Protein AF-X0X797-F1 (afdb_monomer_lite)

Organism: NCBI:txid412755

Foldseek 3Di:
DDPVVVVVVVVVVVVVCVVCCVPPVVVVCCQQQVFPPPVDDPDPPDDGDGPNVVVVVVVVVVVCVVVVNCVVVCVVVLVCQQVCVPPDPPDDDPDGSVVVVVVVVVVVVDPCVVVVVVVVVD

pLDDT: mean 85.76, std 9.24, range [56.38, 96.38]

Secondary structure (DSSP, 8-state):
--HHHHHHHHHHHHHHHHHHIIIIIHHHHHHHT-BS-TT----TT----BHHHHHHHHHHHHHHHHTTSHHHHTHHHHHHHHTTTT--TT-S-SS-HHHHHHHHHHHHSSHHHHHHHHHHH-

Radius of gyration: 22.75 Å; chains: 1; bounding box: 58×33×59 Å

InterPro domains:
  IPR001463 Sodium:alanine symporter [PF01235] (91-122)
  IPR001463 Sodium:alanine symporter [PTHR30330] (50-122)

Sequence (122 aa):
MDEQGLEEAQGFFVRLDGLFAEWVVAPIRAVFMFDLAFWDNGAPGEIELPLVVVWLALGALFFTLRFQFVNIRAFRHALDCVRGRYSRPGDPGEITHFQALSAALSATVGLGNIAGVAFAVA

Structure (mmCIF, N/CA/C/O backbone):
data_AF-X0X797-F1
#
_entry.id   AF-X0X797-F1
#
loop_
_atom_site.group_PDB
_atom_site.id
_atom_site.type_symbol
_atom_site.label_atom_id
_atom_site.label_alt_id
_atom_site.label_comp_id
_atom_site.label_asym_id
_atom_site.label_entity_id
_atom_site.label_seq_id
_atom_site.pdbx_PDB_ins_code
_atom_site.Cartn_x
_atom_site.Cartn_y
_atom_site.Cartn_z
_atom_site.occupancy
_atom_site.B_iso_or_equiv
_atom_site.auth_seq_id
_atom_site.auth_comp_id
_atom_site.auth_asym_id
_atom_site.auth_atom_id
_atom_site.pdbx_PDB_model_num
ATOM 1 N N . MET A 1 1 ? 38.671 -16.183 8.868 1.00 58.72 1 MET A N 1
ATOM 2 C CA . MET A 1 1 ? 37.592 -16.369 7.881 1.00 58.72 1 MET A CA 1
ATOM 3 C C . MET A 1 1 ? 38.080 -15.625 6.672 1.00 58.72 1 MET A C 1
ATOM 5 O O . MET A 1 1 ? 38.216 -14.410 6.744 1.00 58.72 1 MET A O 1
ATOM 9 N N . ASP A 1 2 ? 38.531 -16.383 5.688 1.00 64.75 2 ASP A N 1
ATOM 10 C CA . ASP A 1 2 ? 39.511 -15.907 4.719 1.00 64.75 2 ASP A CA 1
ATOM 11 C C . ASP A 1 2 ? 38.797 -15.165 3.585 1.00 64.75 2 ASP A C 1
ATOM 13 O O . ASP A 1 2 ? 37.702 -15.557 3.180 1.00 64.75 2 ASP A O 1
ATOM 17 N N . GLU A 1 3 ? 39.395 -14.074 3.103 1.00 68.94 3 GLU A N 1
ATOM 18 C CA . GLU A 1 3 ? 38.794 -13.123 2.151 1.00 68.94 3 GLU A CA 1
ATOM 19 C C . GLU A 1 3 ? 38.303 -13.797 0.852 1.00 68.94 3 GLU A C 1
ATOM 21 O O . GLU A 1 3 ? 37.310 -13.371 0.268 1.00 68.94 3 GLU A O 1
ATOM 26 N N . GLN A 1 4 ? 38.901 -14.933 0.481 1.00 69.62 4 GLN A N 1
ATOM 27 C CA . GLN A 1 4 ? 38.509 -15.758 -0.670 1.00 69.62 4 GLN A CA 1
ATOM 28 C C . GLN A 1 4 ? 37.114 -16.397 -0.525 1.00 69.62 4 GLN A C 1
ATOM 30 O O . GLN A 1 4 ? 36.377 -16.509 -1.501 1.00 69.62 4 GLN A O 1
ATOM 35 N N . GLY A 1 5 ? 36.699 -16.767 0.693 1.00 68.88 5 GLY A N 1
ATOM 36 C CA . GLY A 1 5 ? 35.373 -17.353 0.929 1.00 68.88 5 GLY A CA 1
ATOM 37 C C . GLY A 1 5 ? 34.230 -16.336 0.817 1.00 68.88 5 GLY A C 1
ATOM 38 O O . GLY A 1 5 ? 33.083 -16.712 0.572 1.00 68.88 5 GLY A O 1
ATOM 39 N N . LEU A 1 6 ? 34.533 -15.044 0.979 1.00 68.69 6 LEU A N 1
ATOM 40 C CA . LEU A 1 6 ? 33.567 -13.957 0.814 1.00 68.69 6 LEU A CA 1
ATOM 41 C C . LEU A 1 6 ? 33.333 -13.626 -0.668 1.00 68.69 6 LEU A C 1
ATOM 43 O O . LEU A 1 6 ? 32.188 -13.389 -1.051 1.00 68.69 6 LEU A O 1
ATOM 47 N N . GLU A 1 7 ? 34.369 -13.677 -1.509 1.00 73.69 7 GLU A N 1
ATOM 48 C CA . GLU A 1 7 ? 34.252 -13.446 -2.958 1.00 73.69 7 GLU A CA 1
ATOM 49 C C . GLU A 1 7 ? 33.466 -14.561 -3.670 1.00 73.69 7 GLU A C 1
ATOM 51 O O . GLU A 1 7 ? 32.604 -14.281 -4.507 1.00 73.69 7 GLU A O 1
ATOM 56 N N . GLU A 1 8 ? 33.684 -15.830 -3.304 1.00 77.06 8 GLU A N 1
ATOM 57 C CA . GLU A 1 8 ? 32.935 -16.960 -3.876 1.00 77.06 8 GLU A CA 1
ATOM 58 C C . GLU A 1 8 ? 31.444 -16.914 -3.517 1.00 77.06 8 GLU A C 1
ATOM 60 O O . GLU A 1 8 ? 30.580 -17.140 -4.373 1.00 77.06 8 GLU A O 1
ATOM 65 N N . ALA A 1 9 ? 31.133 -16.576 -2.261 1.00 77.06 9 ALA A N 1
ATOM 66 C CA . ALA A 1 9 ? 29.761 -16.400 -1.805 1.00 77.06 9 ALA A CA 1
ATOM 67 C C . ALA A 1 9 ? 29.076 -15.246 -2.554 1.00 77.06 9 ALA A C 1
ATOM 69 O O . ALA A 1 9 ? 27.966 -15.415 -3.057 1.00 77.06 9 ALA A O 1
ATOM 70 N N . GLN A 1 10 ? 29.750 -14.103 -2.710 1.00 82.62 10 GLN A N 1
ATOM 71 C CA . GLN A 1 10 ? 29.234 -12.974 -3.490 1.00 82.62 10 GLN A CA 1
ATOM 72 C C . GLN A 1 10 ? 28.971 -13.358 -4.954 1.00 82.62 10 GLN A C 1
ATOM 74 O O . GLN A 1 10 ? 27.889 -13.085 -5.472 1.00 82.62 10 GLN A O 1
ATOM 79 N N . GLY A 1 11 ? 29.895 -14.064 -5.611 1.00 88.44 11 GLY A N 1
ATOM 80 C CA . GLY A 1 11 ? 29.708 -14.540 -6.986 1.00 88.44 11 GLY A CA 1
ATOM 81 C C . GLY A 1 11 ? 28.580 -15.571 -7.141 1.00 88.44 11 GLY A C 1
ATOM 82 O O . GLY A 1 11 ? 27.959 -15.676 -8.201 1.00 88.44 11 GLY A O 1
ATOM 83 N N . PHE A 1 12 ? 28.277 -16.346 -6.100 1.00 90.00 12 PHE A N 1
ATOM 84 C CA . PHE A 1 12 ? 27.100 -17.213 -6.064 1.00 90.00 12 PHE A CA 1
ATOM 85 C C . PHE A 1 12 ? 25.797 -16.410 -5.973 1.00 90.00 12 PHE A C 1
ATOM 87 O O . PHE A 1 12 ? 24.904 -16.634 -6.791 1.00 90.00 12 PHE A O 1
ATOM 94 N N . PHE A 1 13 ? 25.705 -15.447 -5.052 1.00 92.12 13 PHE A N 1
ATOM 95 C CA . PHE A 1 13 ? 24.509 -14.613 -4.901 1.00 92.12 13 PHE A CA 1
ATOM 96 C C . PHE A 1 13 ? 24.229 -13.766 -6.145 1.00 92.12 13 PHE A C 1
ATOM 98 O O . PHE A 1 13 ? 23.098 -13.752 -6.605 1.00 92.12 13 PHE A O 1
ATOM 105 N N . VAL A 1 14 ? 25.249 -13.178 -6.778 1.00 90.44 14 VAL A N 1
ATOM 106 C CA . VAL A 1 14 ? 25.079 -12.413 -8.029 1.00 90.44 14 VAL A CA 1
ATOM 107 C C . VAL A 1 14 ? 24.518 -13.280 -9.161 1.00 90.44 14 VAL A C 1
ATOM 109 O O . VAL A 1 14 ? 23.662 -12.838 -9.927 1.00 90.44 14 VAL A O 1
ATOM 112 N N . ARG A 1 15 ? 24.968 -14.537 -9.271 1.00 91.31 15 ARG A N 1
ATOM 113 C CA . ARG A 1 15 ? 24.428 -15.478 -10.265 1.00 91.31 15 ARG A CA 1
ATOM 114 C C . ARG A 1 15 ? 22.988 -15.867 -9.952 1.00 91.31 15 ARG A C 1
ATOM 116 O O . ARG A 1 15 ? 22.172 -15.907 -10.867 1.00 91.31 15 ARG A O 1
ATOM 123 N N . LEU A 1 16 ? 22.672 -16.140 -8.686 1.00 93.75 16 LEU A N 1
ATOM 124 C CA . LEU A 1 16 ? 21.297 -16.410 -8.266 1.00 93.75 16 LEU A CA 1
ATOM 125 C C . LEU A 1 16 ? 20.377 -15.216 -8.525 1.00 93.75 16 LEU A C 1
ATOM 127 O O . LEU A 1 16 ? 19.289 -15.411 -9.058 1.00 93.75 16 LEU A O 1
ATOM 131 N N . ASP A 1 17 ? 20.823 -14.004 -8.208 1.00 92.31 17 ASP A N 1
ATOM 132 C CA . ASP A 1 17 ? 20.073 -12.772 -8.443 1.00 92.31 17 ASP A CA 1
ATOM 133 C C . ASP A 1 17 ? 19.829 -12.552 -9.935 1.00 92.31 17 ASP A C 1
ATOM 135 O O . ASP A 1 17 ? 18.712 -12.223 -10.323 1.00 92.31 17 ASP A O 1
ATOM 139 N N . GLY A 1 18 ? 20.828 -12.800 -10.788 1.00 93.19 18 GLY A N 1
ATOM 140 C CA . GLY A 1 18 ? 20.669 -12.742 -12.243 1.00 93.19 18 GLY A CA 1
ATOM 141 C C . GLY A 1 18 ? 19.635 -13.746 -12.762 1.00 93.19 18 GLY A C 1
ATOM 142 O O . GLY A 1 18 ? 18.735 -13.375 -13.513 1.00 93.19 18 GLY A O 1
ATOM 143 N N . LEU A 1 19 ? 19.708 -15.001 -12.303 1.00 94.00 19 LEU A N 1
ATOM 144 C CA . LEU A 1 19 ? 18.743 -16.041 -12.672 1.00 94.00 19 LEU A CA 1
ATOM 145 C C . LEU A 1 19 ? 17.331 -15.706 -12.180 1.00 94.00 19 LEU A C 1
ATOM 147 O O . LEU A 1 19 ? 16.365 -15.840 -12.927 1.00 94.00 19 LEU A O 1
ATOM 151 N N . PHE A 1 20 ? 17.191 -15.246 -10.940 1.00 94.06 20 PHE A N 1
ATOM 152 C CA . PHE A 1 20 ? 15.906 -14.831 -10.388 1.00 94.06 20 PHE A CA 1
ATOM 153 C C . PHE A 1 20 ? 15.342 -13.614 -11.130 1.00 94.06 20 PHE A C 1
ATOM 155 O O . PHE A 1 20 ? 14.149 -13.568 -11.445 1.00 94.06 20 PHE A O 1
ATOM 162 N N . ALA A 1 21 ? 16.193 -12.644 -11.464 1.00 92.69 21 ALA A N 1
ATOM 163 C CA . ALA A 1 21 ? 15.798 -11.460 -12.208 1.00 92.69 21 ALA A CA 1
ATOM 164 C C . ALA A 1 21 ? 15.262 -11.819 -13.598 1.00 92.69 21 ALA A C 1
ATOM 166 O O . ALA A 1 21 ? 14.223 -11.301 -14.000 1.00 92.69 21 ALA A O 1
ATOM 167 N N . GLU A 1 22 ? 15.925 -12.724 -14.311 1.00 93.81 22 GLU A N 1
ATOM 168 C CA . GLU A 1 22 ? 15.523 -13.129 -15.657 1.00 93.81 22 GLU A CA 1
ATOM 169 C C . GLU A 1 22 ? 14.277 -14.024 -15.648 1.00 93.81 22 GLU A C 1
ATOM 171 O O . GLU A 1 22 ? 13.319 -13.774 -16.377 1.00 93.81 22 GLU A O 1
ATOM 176 N N . TRP A 1 23 ? 14.249 -15.043 -14.790 1.00 94.50 23 TRP A N 1
ATOM 177 C CA . TRP A 1 23 ? 13.188 -16.051 -14.822 1.00 94.50 23 TRP A CA 1
ATOM 178 C C . TRP A 1 23 ? 11.930 -15.656 -14.057 1.00 94.50 23 TRP A C 1
ATOM 180 O O . TRP A 1 23 ? 10.846 -16.144 -14.374 1.00 94.50 23 TRP A O 1
ATOM 190 N N . VAL A 1 24 ? 12.052 -14.794 -13.048 1.00 93.00 24 VAL A N 1
ATOM 191 C CA . VAL A 1 24 ? 10.930 -14.417 -12.180 1.00 93.00 24 VAL A CA 1
ATOM 192 C C . VAL A 1 24 ? 10.588 -12.946 -12.349 1.00 93.00 24 VAL A C 1
ATOM 194 O O . VAL A 1 24 ? 9.448 -12.609 -12.664 1.00 93.00 24 VAL A O 1
ATOM 197 N N . VAL A 1 25 ? 11.558 -12.049 -12.173 1.00 92.69 25 VAL A N 1
ATOM 198 C CA . VAL A 1 25 ? 11.266 -10.608 -12.140 1.00 92.69 25 VAL A CA 1
ATOM 199 C C . VAL A 1 25 ? 10.916 -10.069 -13.524 1.00 92.69 25 VAL A C 1
ATOM 201 O O . VAL A 1 25 ? 9.977 -9.287 -13.635 1.00 92.69 25 VAL A O 1
ATOM 204 N N . ALA A 1 26 ? 11.626 -10.471 -14.578 1.00 91.31 26 ALA A N 1
ATOM 205 C CA . ALA A 1 26 ? 11.396 -9.986 -15.935 1.00 91.31 26 ALA A CA 1
ATOM 206 C C . ALA A 1 26 ? 9.986 -10.302 -16.467 1.00 91.31 26 ALA A C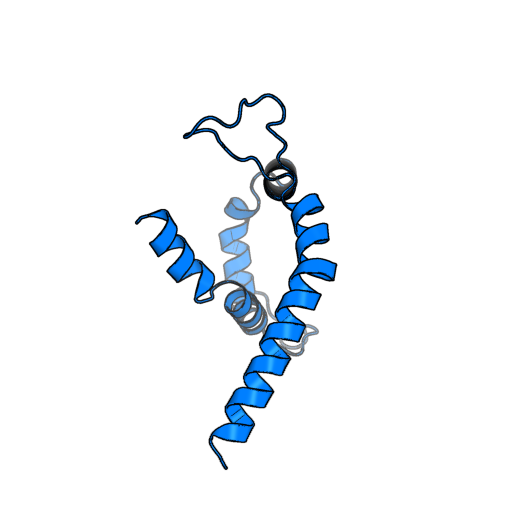 1
ATOM 208 O O . ALA A 1 26 ? 9.315 -9.359 -16.895 1.00 91.31 26 ALA A O 1
ATOM 209 N N . PRO A 1 27 ? 9.466 -11.547 -16.397 1.00 92.62 27 PRO A N 1
ATOM 210 C CA . PRO A 1 27 ? 8.108 -11.823 -16.865 1.00 92.62 27 PRO A CA 1
ATOM 211 C C . PRO A 1 27 ? 7.047 -11.119 -16.013 1.00 92.62 27 PRO A C 1
ATOM 213 O O . PRO A 1 27 ? 6.091 -10.573 -16.560 1.00 92.62 27 PRO A O 1
ATOM 216 N N . ILE A 1 28 ? 7.224 -11.056 -14.687 1.00 92.44 28 ILE A N 1
ATOM 217 C CA . ILE A 1 28 ? 6.305 -10.324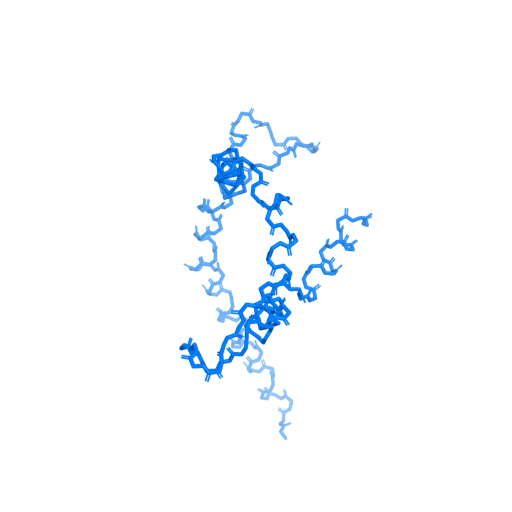 -13.802 1.00 92.44 28 ILE A CA 1
ATOM 218 C C . ILE A 1 28 ? 6.304 -8.837 -14.162 1.00 92.44 28 ILE A C 1
ATOM 220 O O . ILE A 1 28 ? 5.240 -8.246 -14.337 1.00 92.44 28 ILE A O 1
ATOM 224 N N . ARG A 1 29 ? 7.482 -8.229 -14.325 1.00 89.62 29 ARG A N 1
ATOM 225 C CA . ARG A 1 29 ? 7.617 -6.825 -14.723 1.00 89.62 29 ARG A CA 1
ATOM 226 C C . ARG A 1 29 ? 6.929 -6.573 -16.058 1.00 89.62 29 ARG A C 1
ATOM 228 O O . ARG A 1 29 ? 6.162 -5.626 -16.140 1.00 89.62 29 ARG A O 1
ATOM 235 N N . ALA A 1 30 ? 7.154 -7.418 -17.060 1.00 88.38 30 ALA A N 1
ATOM 236 C CA . ALA A 1 30 ? 6.555 -7.257 -18.382 1.00 88.38 30 ALA A CA 1
ATOM 237 C C . ALA A 1 30 ? 5.018 -7.248 -18.339 1.00 88.38 30 ALA A C 1
ATOM 239 O O . ALA A 1 30 ? 4.388 -6.512 -19.091 1.00 88.38 30 ALA A O 1
ATOM 240 N N . VAL A 1 31 ? 4.413 -8.031 -17.441 1.00 88.69 31 VAL A N 1
ATOM 241 C CA . VAL A 1 31 ? 2.954 -8.081 -17.280 1.00 88.69 31 VAL A CA 1
ATOM 242 C C . VAL A 1 31 ? 2.435 -6.911 -16.437 1.00 88.69 31 VAL A C 1
ATOM 244 O O . VAL A 1 31 ? 1.501 -6.225 -16.840 1.00 88.69 31 VAL A O 1
ATOM 247 N N . PHE A 1 32 ? 3.016 -6.665 -15.261 1.00 88.31 32 PHE A N 1
ATOM 248 C CA . PHE A 1 32 ? 2.509 -5.654 -14.322 1.00 88.31 32 PHE A CA 1
ATOM 249 C C . PHE A 1 32 ? 2.846 -4.216 -14.733 1.00 88.31 32 PHE A C 1
ATOM 251 O O . PHE A 1 32 ? 2.039 -3.311 -14.512 1.00 88.31 32 PHE A O 1
ATOM 258 N N . MET A 1 33 ? 4.025 -4.005 -15.318 1.00 87.81 33 MET A N 1
ATOM 259 C CA . MET A 1 33 ? 4.490 -2.716 -15.841 1.00 87.81 33 MET A CA 1
ATOM 260 C C . MET A 1 33 ? 4.227 -2.585 -17.342 1.00 87.81 33 MET A C 1
ATOM 262 O O . MET A 1 33 ? 4.899 -1.807 -18.009 1.00 87.81 33 MET A O 1
ATOM 266 N N . PHE A 1 34 ? 3.281 -3.356 -17.886 1.00 88.00 34 PHE A N 1
ATOM 267 C CA . PHE A 1 34 ? 2.874 -3.197 -19.275 1.00 88.00 34 PHE A CA 1
ATOM 268 C C . PHE A 1 34 ? 2.403 -1.759 -19.503 1.00 88.00 34 PHE A C 1
ATOM 270 O O . PHE A 1 34 ? 1.502 -1.295 -18.799 1.00 88.00 34 PHE A O 1
ATOM 277 N N . ASP A 1 35 ? 3.020 -1.067 -20.456 1.00 85.62 35 ASP A N 1
ATOM 278 C CA . ASP A 1 35 ? 2.659 0.307 -20.768 1.00 85.62 35 ASP A CA 1
ATOM 279 C C . ASP A 1 35 ? 1.345 0.344 -21.552 1.00 85.62 35 ASP A C 1
ATOM 281 O O . ASP A 1 35 ? 1.218 -0.205 -22.649 1.00 85.62 35 ASP A O 1
ATOM 285 N N . LEU A 1 36 ? 0.337 0.972 -20.954 1.00 84.00 36 LEU A N 1
ATOM 286 C CA . LEU A 1 36 ? -0.969 1.147 -21.574 1.00 84.00 36 LEU A CA 1
ATOM 287 C C . LEU A 1 36 ? -1.012 2.323 -22.548 1.00 84.00 36 LEU A C 1
ATOM 289 O O . LEU A 1 36 ? -1.974 2.418 -23.312 1.00 84.00 36 LEU A O 1
ATOM 293 N N . ALA A 1 37 ? -0.004 3.196 -22.560 1.00 78.38 37 ALA A N 1
ATOM 294 C CA . ALA A 1 37 ? 0.110 4.293 -23.513 1.00 78.38 37 ALA A CA 1
ATOM 295 C C . ALA A 1 37 ? 0.612 3.807 -24.890 1.00 78.38 37 ALA A C 1
ATOM 297 O O . ALA A 1 37 ? 1.472 4.417 -25.507 1.00 78.38 37 ALA A O 1
ATOM 298 N N . PHE A 1 38 ? 0.019 2.734 -25.432 1.00 73.19 38 PHE A N 1
ATOM 299 C CA . PHE A 1 38 ? 0.402 2.117 -26.717 1.00 73.19 38 PHE A CA 1
ATOM 300 C C . PHE A 1 38 ? 0.274 3.045 -27.941 1.00 73.19 38 PHE A C 1
ATOM 302 O O . PHE A 1 38 ? 0.658 2.673 -29.048 1.00 73.19 38 PHE A O 1
ATOM 309 N N . TRP A 1 39 ? -0.357 4.204 -27.755 1.00 73.69 39 TRP A N 1
ATOM 310 C CA . TRP A 1 39 ? -0.538 5.244 -28.761 1.00 73.69 39 TRP A CA 1
ATOM 311 C C . TRP A 1 39 ? 0.646 6.224 -28.820 1.00 73.69 39 TRP A C 1
ATOM 313 O O . TRP A 1 39 ? 0.710 7.029 -29.747 1.00 73.69 39 TRP A O 1
ATOM 323 N N . ASP A 1 40 ? 1.557 6.179 -27.848 1.00 70.31 40 ASP A N 1
ATOM 324 C CA . ASP A 1 40 ? 2.666 7.122 -27.756 1.00 70.31 40 ASP A CA 1
ATOM 325 C C . ASP A 1 40 ? 3.903 6.690 -28.560 1.00 70.31 40 ASP A C 1
ATOM 327 O O . ASP A 1 40 ? 4.082 5.508 -28.867 1.00 70.31 40 ASP A O 1
ATOM 331 N N . ASN A 1 41 ? 4.749 7.651 -28.947 1.00 66.31 41 ASN A N 1
ATOM 332 C CA . ASN A 1 41 ? 5.837 7.420 -29.911 1.00 66.31 41 ASN A CA 1
ATOM 333 C C . ASN A 1 41 ? 7.207 7.150 -29.256 1.00 66.31 41 ASN A C 1
ATOM 335 O O . ASN A 1 41 ? 8.207 7.003 -29.966 1.00 66.31 41 ASN A O 1
ATOM 339 N N . GLY A 1 42 ? 7.273 7.096 -27.926 1.00 61.50 42 GLY A N 1
ATOM 340 C CA . GLY A 1 42 ? 8.491 6.909 -27.141 1.00 61.50 42 GLY A CA 1
ATOM 341 C C . GLY A 1 42 ? 9.414 8.132 -27.120 1.00 61.50 42 GLY A C 1
ATOM 342 O O . GLY A 1 42 ? 10.624 7.976 -26.931 1.00 61.50 42 GLY A O 1
ATOM 343 N N . ALA A 1 43 ? 8.899 9.341 -27.366 1.00 71.94 43 ALA A N 1
ATOM 344 C CA . ALA A 1 43 ? 9.716 10.548 -27.338 1.00 71.94 43 ALA A CA 1
ATOM 345 C C . ALA A 1 43 ? 10.113 10.934 -25.895 1.00 71.94 43 ALA A C 1
ATOM 347 O O . ALA A 1 43 ? 9.363 10.709 -24.943 1.00 71.94 43 ALA A O 1
ATOM 348 N N . PRO A 1 44 ? 11.287 11.561 -25.691 1.00 56.38 44 PRO A N 1
ATOM 349 C CA . PRO A 1 44 ? 11.695 12.029 -24.370 1.00 56.38 44 PR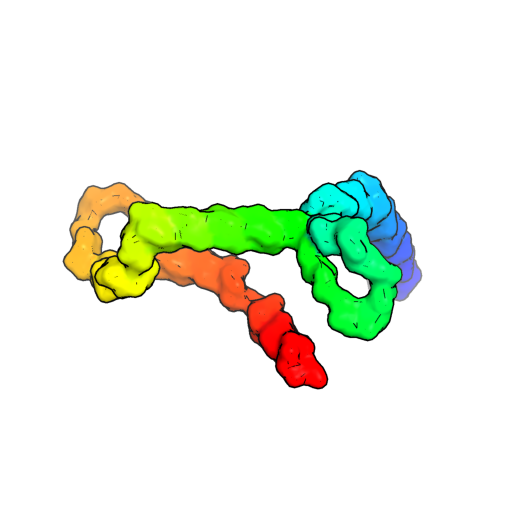O A CA 1
ATOM 350 C C . PRO A 1 44 ? 10.686 13.040 -23.803 1.00 56.38 44 PRO A C 1
ATOM 352 O O . PRO A 1 44 ? 10.482 14.103 -24.389 1.00 56.38 44 PRO A O 1
ATOM 355 N N . GLY A 1 45 ? 10.089 12.723 -22.650 1.00 64.56 45 GLY A N 1
ATOM 356 C CA . GLY A 1 45 ? 9.065 13.547 -21.990 1.00 64.56 45 GLY A CA 1
ATOM 357 C C . GLY A 1 45 ? 7.656 12.948 -22.002 1.00 64.56 45 GLY A C 1
ATOM 358 O O . GLY A 1 45 ? 6.736 13.560 -21.460 1.00 64.56 45 GLY A O 1
ATOM 359 N N . GLU A 1 46 ? 7.491 11.770 -22.593 1.00 68.75 46 GLU A N 1
ATOM 360 C CA . GLU A 1 46 ? 6.232 11.029 -22.624 1.00 68.75 46 GLU A CA 1
ATOM 361 C C . GLU A 1 46 ? 5.967 10.256 -21.317 1.00 68.75 46 GLU A C 1
ATOM 363 O O . GLU A 1 46 ? 6.883 9.945 -20.550 1.00 68.75 46 GLU A O 1
ATOM 368 N N . ILE A 1 47 ? 4.686 10.023 -21.013 1.00 72.12 47 ILE A N 1
ATOM 369 C CA . ILE A 1 47 ? 4.230 9.501 -19.716 1.00 72.12 47 ILE A CA 1
ATOM 370 C C . ILE A 1 47 ? 4.066 7.985 -19.818 1.00 72.12 47 ILE A C 1
ATOM 372 O O . ILE A 1 47 ? 3.110 7.512 -20.424 1.00 72.12 47 ILE A O 1
ATOM 376 N N . GLU A 1 48 ? 4.931 7.227 -19.144 1.00 77.00 48 GLU A N 1
ATOM 377 C CA . GLU A 1 48 ? 4.718 5.789 -18.961 1.00 77.00 48 GLU A CA 1
ATOM 378 C C . GLU A 1 48 ? 3.482 5.555 -18.077 1.00 77.00 48 GLU A C 1
ATOM 380 O O . GLU A 1 48 ? 3.387 6.084 -16.961 1.00 77.00 48 GLU A O 1
ATOM 385 N N . LEU A 1 49 ? 2.530 4.741 -18.550 1.00 85.50 49 LEU A N 1
ATOM 386 C CA . LEU A 1 49 ? 1.323 4.383 -17.801 1.00 85.50 49 LEU A CA 1
ATOM 387 C C . LEU A 1 49 ? 1.306 2.881 -17.494 1.00 85.50 49 LEU A C 1
ATOM 389 O O . LEU A 1 49 ? 0.636 2.113 -18.194 1.00 85.50 49 LEU A O 1
ATOM 393 N N . PRO A 1 50 ? 1.977 2.440 -16.409 1.00 88.88 50 PRO A N 1
ATOM 394 C CA . PRO A 1 50 ? 1.973 1.041 -16.015 1.00 88.88 50 PRO A CA 1
ATOM 395 C C . PRO A 1 50 ? 0.552 0.529 -15.765 1.00 88.88 50 PRO A C 1
ATOM 397 O O . PRO A 1 50 ? -0.200 1.104 -14.967 1.00 88.88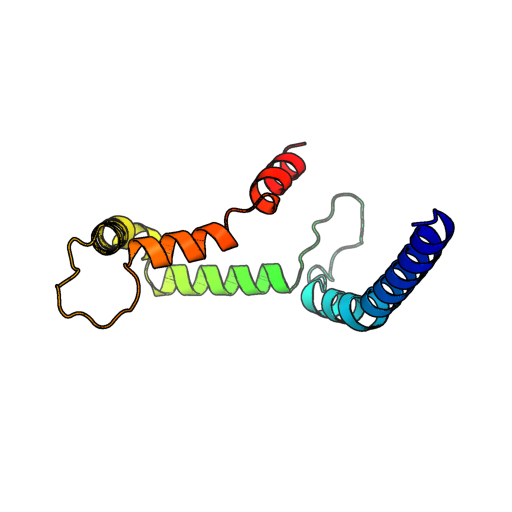 50 PRO A O 1
ATOM 400 N N . LEU A 1 51 ? 0.210 -0.607 -16.376 1.00 90.25 51 LEU A N 1
ATOM 401 C CA . LEU A 1 51 ? -1.081 -1.282 -16.231 1.00 90.25 51 LEU A CA 1
ATOM 402 C C . LEU A 1 51 ? -1.504 -1.420 -14.766 1.00 90.25 51 LEU A C 1
ATOM 404 O O . LEU A 1 51 ? -2.648 -1.116 -14.420 1.00 90.25 51 LEU A O 1
ATOM 408 N N . VAL A 1 52 ? -0.589 -1.836 -13.886 1.00 92.69 52 VAL A N 1
ATOM 409 C CA . VAL A 1 52 ? -0.906 -1.998 -12.463 1.00 92.69 52 VAL A CA 1
ATOM 410 C C . VAL A 1 52 ? -1.309 -0.681 -11.796 1.00 92.69 52 VAL A C 1
ATOM 412 O O . VAL A 1 52 ? -2.213 -0.680 -10.964 1.00 92.69 52 VAL A O 1
ATOM 415 N N . VAL A 1 53 ? -0.693 0.446 -12.166 1.00 91.81 53 VAL A N 1
ATOM 416 C CA . VAL A 1 53 ? -0.991 1.755 -11.568 1.00 91.81 53 VAL A CA 1
ATOM 417 C C . VAL A 1 53 ? -2.388 2.194 -11.978 1.00 91.81 53 VAL A C 1
ATOM 419 O O . VAL A 1 53 ? -3.191 2.559 -11.120 1.00 91.81 53 VAL A O 1
ATOM 422 N N . VAL A 1 54 ? -2.710 2.083 -13.269 1.00 92.50 54 VAL A N 1
ATOM 423 C CA . VAL A 1 54 ? -4.044 2.406 -13.794 1.00 92.50 54 VAL A CA 1
ATOM 424 C C . VAL A 1 54 ? -5.106 1.517 -13.146 1.00 92.50 54 VAL A C 1
ATOM 426 O O . VAL A 1 54 ? -6.128 2.014 -12.671 1.00 92.50 54 VAL A O 1
ATOM 429 N N . TRP A 1 55 ? -4.851 0.212 -13.051 1.00 94.75 55 TRP A N 1
ATOM 430 C CA . TRP A 1 55 ? -5.771 -0.743 -12.437 1.00 94.75 55 TRP A CA 1
ATOM 431 C C . TRP A 1 55 ? -6.042 -0.437 -10.958 1.00 94.75 55 TRP A C 1
ATOM 433 O O . TRP A 1 55 ? -7.199 -0.380 -10.527 1.00 94.75 55 TRP A O 1
ATOM 443 N N . LEU A 1 56 ? -4.988 -0.190 -10.174 1.00 95.25 56 LEU A N 1
ATOM 444 C CA . LEU A 1 56 ? -5.113 0.156 -8.758 1.00 95.25 56 LEU A CA 1
ATOM 445 C C . LEU A 1 56 ? -5.798 1.514 -8.559 1.00 95.25 56 LEU A C 1
ATOM 447 O O . LEU A 1 56 ? -6.632 1.641 -7.662 1.00 95.25 56 LEU A O 1
ATOM 451 N N . ALA A 1 57 ? -5.509 2.507 -9.405 1.00 95.38 57 ALA A N 1
ATOM 452 C CA . ALA A 1 57 ? -6.150 3.818 -9.352 1.00 95.38 57 ALA A CA 1
ATOM 453 C C . ALA A 1 57 ? -7.655 3.733 -9.648 1.00 95.38 57 ALA A C 1
ATOM 455 O O . ALA A 1 57 ? -8.459 4.328 -8.928 1.00 95.38 57 ALA A O 1
ATOM 456 N N . LEU A 1 58 ? -8.054 2.947 -10.655 1.00 96.25 58 LEU A N 1
ATOM 457 C CA . LEU A 1 58 ? -9.463 2.699 -10.975 1.00 96.25 58 LEU A CA 1
ATOM 458 C C . LEU A 1 58 ? -10.194 2.019 -9.815 1.00 96.25 58 LEU A C 1
ATOM 460 O O . LEU A 1 58 ? -11.272 2.468 -9.421 1.00 96.25 58 LEU A O 1
ATOM 464 N N . GLY A 1 59 ? -9.595 0.978 -9.227 1.00 96.38 59 GLY A N 1
ATOM 465 C CA . GLY A 1 59 ? -10.142 0.318 -8.042 1.00 96.38 59 GLY A CA 1
ATOM 466 C C . GLY A 1 59 ? -10.288 1.286 -6.864 1.00 96.38 59 GLY A C 1
ATOM 467 O O . GLY A 1 59 ? -11.358 1.374 -6.259 1.00 96.38 59 GLY A O 1
ATOM 468 N N . ALA A 1 60 ? -9.248 2.072 -6.576 1.00 95.44 60 ALA A N 1
ATOM 469 C CA . ALA A 1 60 ? -9.259 3.068 -5.508 1.00 95.44 60 ALA A CA 1
ATOM 470 C C . ALA A 1 60 ? -10.348 4.131 -5.719 1.00 95.44 60 ALA A C 1
ATOM 472 O O . ALA A 1 60 ? -11.085 4.448 -4.781 1.00 95.44 60 ALA A O 1
ATOM 473 N N . LEU A 1 61 ? -10.499 4.646 -6.943 1.00 96.12 61 LEU A N 1
ATOM 474 C CA . LEU A 1 61 ? -11.533 5.619 -7.285 1.00 96.12 61 LEU A CA 1
ATOM 475 C C . LEU A 1 61 ? -12.931 5.013 -7.135 1.00 96.12 61 LEU A C 1
ATOM 477 O O . LEU A 1 61 ? -13.791 5.608 -6.483 1.00 96.12 61 LEU A O 1
ATOM 481 N N . PHE A 1 62 ? -13.147 3.810 -7.671 1.00 95.94 62 PHE A N 1
ATOM 482 C CA . PHE A 1 62 ? -14.418 3.101 -7.565 1.00 95.94 62 PHE A CA 1
ATOM 483 C C . PHE A 1 62 ? -14.830 2.892 -6.104 1.00 95.94 62 PHE A C 1
ATOM 485 O O . PHE A 1 62 ? -15.932 3.287 -5.718 1.00 95.94 62 PHE A O 1
ATOM 492 N N . PHE A 1 63 ? -13.947 2.341 -5.264 1.00 95.50 63 PHE A N 1
ATOM 493 C CA . PHE A 1 63 ? -14.242 2.131 -3.845 1.00 95.50 63 PHE A CA 1
ATOM 494 C C . PHE A 1 63 ? -14.452 3.452 -3.100 1.00 95.50 63 PHE A C 1
ATOM 496 O O . PHE A 1 63 ? -15.367 3.558 -2.282 1.00 95.50 63 PHE A O 1
ATOM 503 N N . THR A 1 64 ? -13.673 4.488 -3.417 1.00 94.62 64 THR A N 1
ATOM 504 C CA . THR A 1 64 ? -13.817 5.809 -2.790 1.00 94.62 64 THR A CA 1
ATOM 505 C C . THR A 1 64 ? -15.183 6.425 -3.086 1.00 94.62 64 THR A C 1
ATOM 507 O O . THR A 1 64 ? -15.857 6.892 -2.162 1.00 94.62 64 THR A O 1
ATOM 510 N N . LEU A 1 65 ? -15.635 6.383 -4.342 1.00 95.25 65 LEU A N 1
ATOM 511 C CA . LEU A 1 65 ? -16.948 6.900 -4.734 1.00 95.25 65 LEU A CA 1
ATOM 512 C C . LEU A 1 65 ? -18.082 6.028 -4.180 1.00 95.25 65 LEU A C 1
ATOM 514 O O . LEU A 1 65 ? -19.042 6.548 -3.606 1.00 95.25 65 LEU A O 1
ATOM 518 N N . ARG A 1 66 ? -17.954 4.699 -4.268 1.00 95.12 66 ARG A N 1
ATOM 519 C CA . ARG A 1 66 ? -18.975 3.743 -3.813 1.00 95.12 66 ARG A CA 1
ATOM 520 C C . ARG A 1 66 ? -19.201 3.768 -2.301 1.00 95.12 66 ARG A C 1
ATOM 522 O O . ARG A 1 66 ? -20.334 3.554 -1.862 1.00 95.12 66 ARG A O 1
ATOM 529 N N . PHE A 1 67 ? -18.162 4.028 -1.508 1.00 94.88 67 PHE A N 1
ATOM 530 C CA . PHE A 1 67 ? -18.264 4.220 -0.055 1.00 94.88 67 PHE A CA 1
ATOM 531 C C . PHE A 1 67 ? -18.501 5.684 0.347 1.00 94.88 67 PHE A C 1
ATOM 533 O O . PHE A 1 67 ? -18.492 6.021 1.535 1.00 94.88 67 PHE A O 1
ATOM 540 N N . GLN A 1 68 ? -18.739 6.563 -0.633 1.00 92.94 68 GLN A N 1
ATOM 541 C CA . GLN A 1 68 ? -18.993 7.985 -0.440 1.00 92.94 68 GLN A CA 1
ATOM 542 C C . GLN A 1 68 ? -17.899 8.647 0.417 1.00 92.94 68 GLN A C 1
ATOM 544 O O . GLN A 1 68 ? -18.213 9.287 1.412 1.00 92.94 68 GLN A O 1
ATOM 549 N N . PHE A 1 69 ? -16.616 8.479 0.096 1.00 93.19 69 PHE A N 1
ATOM 550 C CA . PHE A 1 69 ? -15.506 9.085 0.852 1.00 93.19 69 PHE A CA 1
ATOM 551 C C . PHE A 1 69 ? -15.470 8.692 2.345 1.00 93.19 69 PHE A C 1
ATOM 553 O O . PHE A 1 69 ? -15.212 9.520 3.226 1.00 93.19 69 PHE A O 1
ATOM 560 N N . VAL A 1 70 ? -15.703 7.408 2.648 1.00 92.69 70 VAL A N 1
ATOM 561 C CA . VAL A 1 70 ? -15.642 6.874 4.023 1.00 92.69 70 VAL A CA 1
ATOM 562 C C . VAL A 1 70 ? -14.311 7.172 4.721 1.00 92.69 70 VAL A C 1
ATOM 564 O O . VAL A 1 70 ? -14.321 7.465 5.913 1.00 92.69 70 VAL A O 1
ATOM 567 N N . ASN A 1 71 ? -13.199 7.209 3.976 1.00 90.12 71 ASN A N 1
ATOM 568 C CA . ASN A 1 71 ? -11.864 7.549 4.482 1.00 90.12 71 ASN A CA 1
ATOM 569 C C . ASN A 1 71 ? -11.849 8.878 5.255 1.00 90.12 71 ASN A C 1
ATOM 571 O O . ASN A 1 71 ? -11.157 9.000 6.260 1.00 90.12 71 ASN A O 1
ATOM 575 N N . ILE A 1 72 ? -12.651 9.856 4.817 1.00 92.81 72 ILE A N 1
ATOM 576 C CA . ILE A 1 72 ? -12.768 11.165 5.468 1.00 92.81 72 ILE A CA 1
ATOM 577 C C . ILE A 1 72 ? -13.874 11.129 6.528 1.00 92.81 72 ILE A C 1
ATOM 579 O O . ILE A 1 72 ? -13.664 11.548 7.666 1.00 92.81 72 ILE A O 1
ATOM 583 N N . ARG A 1 73 ? -15.058 10.598 6.185 1.00 91.69 73 ARG A N 1
ATOM 584 C CA . ARG A 1 73 ? -16.231 10.618 7.079 1.00 91.69 73 ARG A CA 1
ATOM 585 C C . ARG A 1 73 ? -16.007 9.820 8.369 1.00 91.69 73 ARG A C 1
ATOM 587 O O . ARG A 1 73 ? -16.418 10.257 9.440 1.00 91.69 73 ARG A O 1
ATOM 594 N N . ALA A 1 74 ? -15.371 8.655 8.271 1.00 92.75 74 ALA A N 1
ATOM 595 C CA . ALA A 1 74 ? -15.172 7.730 9.384 1.00 92.75 74 ALA A CA 1
ATOM 596 C C . ALA A 1 74 ? -13.838 7.932 10.118 1.00 92.75 74 ALA A C 1
ATOM 598 O O . ALA A 1 74 ? -13.581 7.229 11.091 1.00 92.75 74 ALA A O 1
ATOM 599 N N . PHE A 1 75 ? -13.006 8.899 9.713 1.00 93.44 75 PHE A N 1
ATOM 600 C CA . PHE A 1 75 ? -11.669 9.100 10.283 1.00 93.44 75 PHE A CA 1
ATOM 601 C C . PHE A 1 75 ? -11.686 9.269 11.811 1.00 93.44 75 PHE A C 1
ATOM 603 O O . PHE A 1 75 ? -10.914 8.638 12.533 1.00 93.44 75 PHE A O 1
ATOM 610 N N . ARG A 1 76 ? -12.627 10.072 12.326 1.00 90.38 76 ARG A N 1
ATOM 611 C CA . ARG A 1 76 ? -12.812 10.264 13.775 1.00 90.38 76 ARG A CA 1
ATOM 612 C C . ARG A 1 76 ? -13.201 8.972 14.488 1.00 90.38 76 ARG A C 1
ATOM 614 O O . ARG A 1 76 ? -12.645 8.665 15.535 1.00 90.38 76 ARG A O 1
ATOM 621 N N . HIS A 1 77 ? -14.127 8.219 13.900 1.00 91.50 77 HIS A N 1
ATOM 622 C CA . HIS A 1 77 ? -14.587 6.955 14.463 1.00 91.50 77 HIS A CA 1
ATOM 623 C C . HIS A 1 77 ? -13.463 5.912 14.484 1.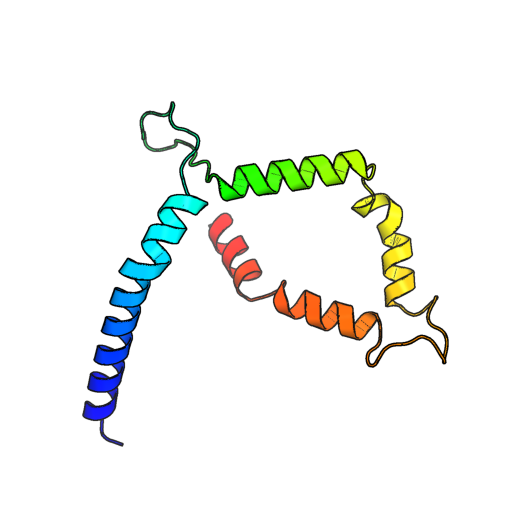00 91.50 77 HIS A C 1
ATOM 625 O O . HIS A 1 77 ? -13.245 5.276 15.509 1.00 91.50 77 HIS A O 1
ATOM 631 N N . ALA A 1 78 ? -12.682 5.812 13.405 1.00 91.62 78 ALA A N 1
ATOM 632 C CA . ALA A 1 78 ? -11.516 4.936 13.338 1.00 91.62 78 ALA A CA 1
ATOM 633 C C . ALA A 1 78 ? -10.495 5.259 14.443 1.00 91.62 78 ALA A C 1
ATOM 635 O O . ALA A 1 78 ? -10.010 4.354 15.120 1.00 91.62 78 ALA A O 1
ATOM 636 N N . LEU A 1 79 ? -10.219 6.545 14.689 1.00 91.19 79 LEU A N 1
ATOM 637 C CA . LEU A 1 79 ? -9.322 6.967 15.765 1.00 91.19 79 LEU A CA 1
ATOM 638 C C . LEU A 1 79 ? -9.867 6.608 17.156 1.00 91.19 79 LEU A C 1
ATOM 640 O O . LEU A 1 79 ? -9.106 6.172 18.018 1.00 91.19 79 LEU A O 1
ATOM 644 N N . ASP A 1 80 ? -11.172 6.762 17.376 1.00 90.81 80 ASP A N 1
ATOM 645 C CA . ASP A 1 80 ? -11.820 6.358 18.626 1.00 90.81 80 ASP A CA 1
ATOM 646 C C . ASP A 1 80 ? -11.756 4.834 18.848 1.00 90.81 80 ASP A C 1
ATOM 648 O O . ASP A 1 80 ? -11.516 4.393 19.975 1.00 90.81 80 ASP A O 1
ATOM 652 N N . CYS A 1 81 ? -11.879 4.027 17.789 1.00 89.56 81 CYS A N 1
ATOM 653 C CA . CYS A 1 81 ? -11.691 2.573 17.853 1.00 89.56 81 CYS A CA 1
ATOM 654 C C . CYS A 1 81 ? -10.263 2.198 18.257 1.00 89.56 81 CYS A C 1
ATOM 656 O O . CYS A 1 81 ? -10.063 1.424 19.191 1.00 89.56 81 CYS A O 1
ATOM 658 N N . VAL A 1 82 ? -9.258 2.787 17.607 1.00 90.62 82 VAL A N 1
ATOM 659 C CA . VAL A 1 82 ? -7.846 2.471 17.875 1.00 90.62 82 VAL A CA 1
ATOM 660 C C . VAL A 1 82 ? -7.416 2.940 19.269 1.00 90.62 82 VAL A C 1
ATOM 662 O O . VAL A 1 82 ? -6.637 2.261 19.934 1.00 90.62 82 VAL A O 1
ATOM 665 N N . ARG A 1 83 ? -7.969 4.055 19.760 1.00 86.38 83 ARG A N 1
ATOM 666 C CA . ARG A 1 83 ? -7.769 4.538 21.140 1.00 86.38 83 ARG A CA 1
ATOM 667 C C . ARG A 1 83 ? -8.417 3.649 22.205 1.00 86.38 83 ARG A C 1
ATOM 669 O O . ARG A 1 83 ? -8.244 3.911 23.390 1.00 86.38 83 ARG A O 1
ATOM 676 N N . GLY A 1 84 ? -9.174 2.630 21.802 1.00 83.31 84 GLY A N 1
ATOM 677 C CA . GLY A 1 84 ? -9.814 1.685 22.707 1.00 83.31 84 GLY A CA 1
ATOM 678 C C . GLY A 1 84 ? -11.103 2.197 23.343 1.00 83.31 84 GLY A C 1
ATOM 679 O O . GLY A 1 84 ? -11.602 1.561 24.266 1.00 83.31 84 GLY A O 1
ATOM 680 N N . ARG A 1 85 ? -11.692 3.300 22.844 1.00 81.81 85 ARG A N 1
ATOM 681 C CA . ARG A 1 85 ? -12.959 3.841 23.377 1.00 81.81 85 ARG A CA 1
ATOM 682 C C . ARG A 1 85 ? -14.134 2.867 23.238 1.00 81.81 85 ARG A C 1
ATOM 684 O O . ARG A 1 85 ? -15.125 3.007 23.949 1.00 81.81 85 ARG A O 1
ATOM 691 N N . TYR A 1 86 ? -14.011 1.903 22.328 1.00 81.38 86 TYR A N 1
ATOM 692 C CA . TYR A 1 86 ? -15.006 0.868 22.058 1.00 81.38 86 TYR A CA 1
ATOM 693 C C . TYR A 1 86 ? -14.551 -0.546 22.457 1.00 81.38 86 TYR A C 1
ATOM 695 O O . TYR A 1 86 ? -15.301 -1.487 22.227 1.00 81.38 86 TYR A O 1
ATOM 703 N N . SER A 1 87 ? -13.370 -0.703 23.068 1.00 80.06 87 SER A N 1
ATOM 704 C CA . SER A 1 87 ? -12.858 -2.010 23.503 1.00 80.06 87 SER A CA 1
ATOM 705 C C . SER A 1 87 ? -13.468 -2.422 24.843 1.00 80.06 87 SER A C 1
ATOM 707 O O . SER A 1 87 ? -13.487 -1.626 25.786 1.00 80.06 87 SER A O 1
ATOM 709 N N . ARG A 1 88 ? -13.922 -3.672 24.963 1.00 79.62 88 ARG A N 1
ATOM 710 C CA . ARG A 1 88 ? -14.432 -4.257 26.213 1.00 79.62 88 ARG A CA 1
ATOM 711 C C . ARG A 1 88 ? -13.503 -5.363 26.735 1.00 79.62 88 ARG A C 1
ATOM 713 O O . ARG A 1 88 ? -12.876 -6.049 25.934 1.00 79.62 88 ARG A O 1
ATOM 720 N N . PRO A 1 89 ? -13.456 -5.614 28.061 1.00 69.69 89 PRO A N 1
ATOM 721 C CA . PRO A 1 89 ? -12.577 -6.624 28.678 1.00 69.69 89 PRO A CA 1
ATOM 722 C C . PRO A 1 89 ? -12.833 -8.100 28.300 1.00 69.69 89 PRO A C 1
ATOM 724 O O . PRO A 1 89 ? -12.261 -8.984 28.927 1.00 69.69 89 PRO A O 1
ATOM 727 N N . GLY A 1 90 ? -13.703 -8.382 27.328 1.00 71.75 90 GLY A N 1
ATOM 728 C CA . GLY A 1 90 ? -14.027 -9.731 26.853 1.00 71.75 90 GLY A CA 1
ATOM 729 C C . GLY A 1 90 ? -14.175 -9.822 25.334 1.00 71.75 90 GLY A C 1
ATOM 730 O O . GLY A 1 90 ? -14.726 -10.805 24.844 1.00 71.75 90 GLY A O 1
ATOM 731 N N . ASP A 1 91 ? -13.731 -8.800 24.595 1.00 78.12 91 ASP A N 1
ATOM 732 C CA . ASP A 1 91 ? -13.720 -8.860 23.134 1.00 78.12 91 ASP A CA 1
ATOM 733 C C . ASP A 1 91 ? -12.644 -9.860 22.663 1.00 78.12 91 ASP A C 1
ATOM 735 O O . ASP A 1 91 ? -11.541 -9.880 23.217 1.00 78.12 91 ASP A O 1
ATOM 739 N N . PRO A 1 92 ? -12.933 -10.702 21.654 1.00 77.56 92 PRO A N 1
ATOM 740 C CA . PRO A 1 92 ? -11.968 -11.666 21.140 1.00 77.56 92 PRO A CA 1
ATOM 741 C C . PRO A 1 92 ? -10.793 -10.951 20.454 1.00 77.56 92 PRO A C 1
ATOM 743 O O . PRO A 1 92 ? -10.990 -10.181 19.515 1.00 77.56 92 PRO A O 1
ATOM 746 N N . GLY A 1 93 ? -9.565 -11.227 20.900 1.00 79.12 93 GLY A N 1
ATOM 747 C CA . GLY A 1 93 ? -8.338 -10.705 20.296 1.00 79.12 93 GLY A CA 1
ATOM 748 C C . GLY A 1 93 ? -7.115 -10.873 21.199 1.00 79.12 93 GLY A C 1
ATOM 749 O O . GLY A 1 93 ? -7.200 -10.682 22.408 1.00 79.12 93 GLY A O 1
ATOM 750 N N . GLU A 1 94 ? -5.971 -11.232 20.613 1.00 83.38 94 GLU A N 1
ATOM 751 C CA . GLU A 1 94 ? -4.704 -11.426 21.346 1.00 83.38 94 GLU A CA 1
ATOM 752 C C . GLU A 1 94 ? -3.909 -10.122 21.525 1.00 83.38 94 GLU A C 1
ATOM 754 O O . GLU A 1 94 ? -3.056 -10.020 22.405 1.00 83.38 94 GLU A O 1
ATOM 759 N N . ILE A 1 95 ? -4.199 -9.114 20.697 1.00 87.75 95 ILE A N 1
ATOM 760 C CA . ILE A 1 95 ? -3.537 -7.807 20.695 1.00 87.75 95 ILE A CA 1
ATOM 761 C C . ILE A 1 95 ? -4.567 -6.680 20.644 1.00 87.75 95 ILE A C 1
ATOM 763 O O . ILE A 1 95 ? -5.682 -6.836 20.148 1.00 87.75 95 ILE A O 1
ATOM 767 N N . THR A 1 96 ? -4.180 -5.508 21.139 1.00 88.50 96 THR A N 1
ATOM 768 C CA . THR A 1 96 ? -5.040 -4.319 21.115 1.00 88.50 96 THR A CA 1
ATOM 769 C C . THR A 1 96 ? -5.184 -3.749 19.698 1.00 88.50 96 THR A C 1
ATOM 771 O O . THR A 1 96 ? -4.282 -3.871 18.869 1.00 88.50 96 THR A O 1
ATOM 774 N N . HIS A 1 97 ? -6.282 -3.031 19.434 1.00 88.56 97 HIS A N 1
ATOM 775 C CA . HIS A 1 97 ? -6.503 -2.315 18.168 1.00 88.56 97 HIS A CA 1
ATOM 776 C C . HIS A 1 97 ? -5.340 -1.374 17.801 1.00 88.56 97 HIS A C 1
ATOM 778 O O . HIS A 1 97 ? -4.975 -1.259 16.632 1.00 88.56 97 HIS A O 1
ATOM 784 N N . PHE A 1 98 ? -4.728 -0.729 18.800 1.00 89.88 98 PHE A N 1
ATOM 785 C CA . PHE A 1 98 ? -3.537 0.096 18.605 1.00 89.88 98 PHE A CA 1
ATOM 786 C C . PHE A 1 98 ? -2.319 -0.726 18.185 1.00 89.88 98 PHE A C 1
ATOM 788 O O . PHE A 1 98 ? -1.662 -0.364 17.218 1.00 89.88 98 PHE A O 1
ATOM 795 N N . GLN A 1 99 ? -2.050 -1.854 18.844 1.00 91.31 99 GLN A N 1
ATOM 796 C CA . GLN A 1 99 ? -0.934 -2.732 18.479 1.00 91.31 99 GLN A CA 1
ATOM 797 C C . GLN A 1 99 ? -1.090 -3.305 17.066 1.00 91.31 99 GLN A C 1
ATOM 799 O O . GLN A 1 99 ? -0.117 -3.331 16.314 1.00 91.31 99 GLN A O 1
ATOM 804 N N . ALA A 1 100 ? -2.307 -3.694 16.679 1.00 92.06 100 ALA A N 1
ATOM 805 C CA . ALA A 1 100 ? -2.599 -4.138 15.318 1.00 92.06 100 ALA A CA 1
ATOM 806 C C . ALA A 1 100 ? -2.324 -3.026 14.289 1.00 92.06 100 ALA A C 1
ATOM 808 O O . ALA A 1 100 ? -1.662 -3.265 13.278 1.00 92.06 100 ALA A O 1
ATOM 809 N N . LEU A 1 101 ? -2.768 -1.792 14.573 1.00 92.12 101 LEU A N 1
ATOM 810 C CA . LEU A 1 101 ? -2.477 -0.637 13.723 1.00 92.12 101 LEU A CA 1
ATOM 811 C C . LEU A 1 101 ? -0.969 -0.361 13.642 1.00 92.12 101 LEU A C 1
ATOM 813 O O . LEU A 1 101 ? -0.459 -0.137 12.550 1.00 92.12 101 LEU A O 1
ATOM 817 N N . SER A 1 102 ? -0.251 -0.372 14.766 1.00 92.25 102 SER A N 1
ATOM 818 C CA . SER A 1 102 ? 1.194 -0.129 14.800 1.00 92.25 102 SER A CA 1
ATOM 819 C C . SER A 1 102 ? 1.969 -1.169 13.994 1.00 92.25 102 SER A C 1
ATOM 821 O O . SER A 1 102 ? 2.882 -0.799 13.259 1.00 92.25 102 SER A O 1
ATOM 823 N N . ALA A 1 103 ? 1.581 -2.445 14.071 1.00 92.38 103 ALA A N 1
ATOM 824 C CA . ALA A 1 103 ? 2.187 -3.508 13.275 1.00 92.38 103 ALA A CA 1
ATOM 825 C C . ALA A 1 103 ? 1.968 -3.282 11.768 1.00 92.38 103 ALA A C 1
ATOM 827 O O . ALA A 1 103 ? 2.918 -3.332 10.988 1.00 92.38 103 ALA A O 1
ATOM 828 N N . ALA A 1 104 ? 0.738 -2.954 11.361 1.00 91.12 104 ALA A N 1
ATOM 829 C CA . ALA A 1 104 ? 0.423 -2.655 9.965 1.00 91.12 104 ALA A CA 1
ATOM 830 C C . ALA A 1 104 ? 1.150 -1.394 9.459 1.00 91.12 104 ALA A C 1
ATOM 832 O O . ALA A 1 104 ? 1.752 -1.410 8.385 1.00 91.12 104 ALA A O 1
ATOM 833 N N . LEU A 1 105 ? 1.154 -0.311 10.246 1.00 90.56 105 LEU A N 1
ATOM 834 C CA . LEU A 1 105 ? 1.846 0.930 9.896 1.00 90.56 105 LEU A CA 1
ATOM 835 C C . LEU A 1 105 ? 3.349 0.715 9.760 1.00 90.56 105 LEU A C 1
ATOM 837 O O . LEU A 1 105 ? 3.934 1.240 8.819 1.00 90.56 105 LEU A O 1
ATOM 841 N N . SER A 1 106 ? 3.956 -0.095 10.629 1.00 91.56 106 SER A N 1
ATOM 842 C CA . SER A 1 106 ? 5.380 -0.426 10.545 1.00 91.56 106 SER A CA 1
ATOM 843 C C . SER A 1 106 ? 5.750 -1.113 9.230 1.00 91.56 106 SER A C 1
ATOM 845 O O . SER A 1 106 ? 6.862 -0.921 8.747 1.00 91.56 106 SER A O 1
ATOM 847 N N . ALA A 1 107 ? 4.843 -1.899 8.644 1.00 88.69 107 ALA A N 1
ATOM 848 C CA . ALA A 1 107 ? 5.074 -2.527 7.346 1.00 88.6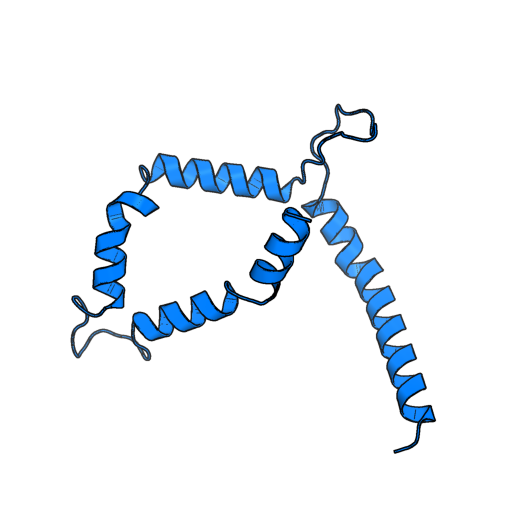9 107 ALA A CA 1
ATOM 849 C C . ALA A 1 107 ? 4.976 -1.522 6.184 1.00 88.69 107 ALA A C 1
ATOM 851 O O . ALA A 1 107 ? 5.638 -1.688 5.164 1.00 88.69 107 ALA A O 1
ATOM 852 N N . THR A 1 108 ? 4.160 -0.475 6.334 1.00 88.81 108 THR A N 1
ATOM 853 C CA . THR A 1 108 ? 3.896 0.500 5.260 1.00 88.81 108 THR A CA 1
ATOM 854 C C . THR A 1 108 ? 4.749 1.765 5.326 1.00 88.81 108 THR A C 1
ATOM 856 O O . THR A 1 108 ? 5.052 2.334 4.286 1.00 88.81 108 THR A O 1
ATOM 859 N N . VAL A 1 109 ? 5.150 2.222 6.516 1.00 82.62 109 VAL A N 1
ATOM 860 C CA . VAL A 1 109 ? 5.913 3.461 6.742 1.00 82.62 109 VAL A CA 1
ATOM 861 C C . VAL A 1 109 ? 7.390 3.102 6.918 1.00 82.62 109 VAL A C 1
ATOM 863 O O . VAL A 1 109 ? 7.949 3.180 8.008 1.00 82.62 109 VAL A O 1
ATOM 866 N N . GLY A 1 110 ? 8.009 2.629 5.836 1.00 80.12 110 GLY A N 1
ATOM 867 C CA . GLY A 1 110 ? 9.426 2.252 5.802 1.00 80.12 110 GLY A CA 1
ATOM 868 C C . GLY A 1 110 ? 10.339 3.322 5.192 1.00 80.12 110 GLY A C 1
ATOM 869 O O . GLY A 1 110 ? 9.874 4.335 4.663 1.00 80.12 110 GLY A O 1
ATOM 870 N N . LEU A 1 111 ? 11.652 3.039 5.185 1.00 83.62 111 LEU A N 1
ATOM 871 C CA . LEU A 1 111 ? 12.680 3.824 4.476 1.00 83.62 111 LEU A CA 1
ATOM 872 C C . LEU A 1 111 ? 12.293 4.111 3.017 1.00 83.62 111 LEU A C 1
ATOM 874 O O . LEU A 1 111 ? 12.586 5.192 2.521 1.00 83.62 111 LEU A O 1
ATOM 878 N N . GLY A 1 112 ? 11.590 3.183 2.359 1.00 80.88 112 GLY A N 1
ATOM 879 C CA . GLY A 1 112 ? 11.129 3.335 0.977 1.00 80.88 112 GLY A CA 1
ATOM 880 C C . GLY A 1 112 ? 10.221 4.547 0.748 1.00 80.88 112 GLY A C 1
ATOM 881 O O . GLY A 1 112 ? 10.385 5.229 -0.255 1.00 80.88 112 GLY A O 1
ATOM 882 N N . ASN A 1 113 ? 9.334 4.891 1.689 1.00 85.06 113 ASN A N 1
ATOM 883 C CA . ASN A 1 113 ? 8.480 6.077 1.536 1.00 85.06 113 ASN A CA 1
ATOM 884 C C . ASN A 1 113 ? 9.260 7.374 1.773 1.00 85.06 113 ASN A C 1
ATOM 886 O O . ASN A 1 113 ? 8.993 8.378 1.124 1.00 85.06 113 ASN A O 1
ATOM 890 N N . ILE A 1 114 ? 10.237 7.357 2.683 1.00 86.56 114 ILE A N 1
ATOM 891 C CA . ILE A 1 114 ? 11.063 8.533 2.986 1.00 86.56 114 ILE A CA 1
ATOM 892 C C . ILE A 1 114 ? 12.046 8.795 1.834 1.00 86.56 114 ILE A C 1
ATOM 894 O O . ILE A 1 114 ? 12.114 9.908 1.318 1.00 86.56 114 ILE A O 1
ATOM 898 N N . ALA A 1 115 ? 12.764 7.762 1.387 1.00 86.69 115 ALA A N 1
ATOM 899 C CA . ALA A 1 115 ? 13.700 7.838 0.268 1.00 86.69 115 ALA A CA 1
ATOM 900 C C . ALA A 1 115 ? 12.985 8.068 -1.072 1.00 86.69 115 ALA A C 1
ATOM 902 O O . ALA A 1 115 ? 13.467 8.837 -1.898 1.00 86.69 115 ALA A O 1
ATOM 903 N N . GLY A 1 116 ? 11.814 7.456 -1.271 1.00 84.25 116 GLY A N 1
ATOM 904 C CA . GLY A 1 116 ? 11.010 7.633 -2.479 1.00 84.25 116 GLY A CA 1
ATOM 905 C C . GLY A 1 116 ? 10.524 9.070 -2.654 1.00 84.25 116 GLY A C 1
ATOM 906 O O . GLY A 1 116 ? 10.628 9.613 -3.749 1.00 84.25 116 GLY A O 1
ATOM 907 N N . VAL A 1 117 ? 10.071 9.725 -1.576 1.00 90.12 117 VAL A N 1
ATOM 908 C CA . VAL A 1 117 ? 9.711 11.153 -1.625 1.00 90.12 117 VAL A CA 1
ATOM 909 C C . VAL A 1 117 ? 10.940 12.019 -1.903 1.00 90.12 117 VAL A C 1
ATOM 911 O O . VAL A 1 117 ? 10.847 12.946 -2.699 1.00 90.12 117 VAL A O 1
ATOM 914 N N . ALA A 1 118 ? 12.094 11.710 -1.301 1.00 88.81 118 ALA A N 1
ATOM 915 C CA . ALA A 1 118 ? 13.331 12.442 -1.575 1.00 88.81 118 ALA A CA 1
ATOM 916 C C . ALA A 1 118 ? 13.744 12.350 -3.055 1.00 88.81 118 ALA A C 1
ATOM 918 O O . ALA A 1 118 ? 14.115 13.363 -3.637 1.00 88.81 118 ALA A O 1
ATOM 919 N N . PHE A 1 119 ? 13.625 11.170 -3.673 1.00 87.81 119 PHE A N 1
ATOM 920 C CA . PHE A 1 119 ? 13.899 10.978 -5.100 1.00 87.81 119 PHE A CA 1
ATOM 921 C C . PHE A 1 119 ? 12.876 11.679 -6.002 1.00 87.81 119 PHE A C 1
ATOM 923 O O . PHE A 1 119 ? 13.250 12.229 -7.024 1.00 87.81 119 PHE A O 1
ATOM 930 N N . ALA A 1 120 ? 11.595 11.689 -5.629 1.00 86.25 120 ALA A N 1
ATOM 931 C CA . ALA A 1 120 ? 10.548 12.322 -6.432 1.00 86.25 120 ALA A CA 1
ATOM 932 C C . ALA A 1 120 ? 10.646 13.860 -6.480 1.00 86.25 120 ALA A C 1
ATOM 934 O O . ALA A 1 120 ? 10.045 14.480 -7.354 1.00 86.25 120 ALA A O 1
ATOM 935 N N . VAL A 1 121 ? 11.336 14.471 -5.511 1.00 85.50 121 VAL A N 1
ATOM 936 C CA . VAL A 1 121 ? 11.511 15.930 -5.405 1.00 85.50 121 VAL A CA 1
ATOM 937 C C . VAL A 1 121 ? 12.865 16.399 -5.954 1.00 85.50 121 VAL A C 1
ATOM 939 O O . VAL A 1 121 ? 12.985 17.573 -6.305 1.00 85.50 121 VAL A O 1
ATOM 942 N N . ALA A 1 122 ? 13.869 15.519 -5.986 1.00 71.25 122 ALA A N 1
ATOM 943 C CA . ALA A 1 122 ? 15.211 15.805 -6.499 1.00 71.25 122 ALA A CA 1
ATOM 944 C C . ALA A 1 122 ? 15.223 15.944 -8.028 1.00 71.25 122 ALA A C 1
ATOM 946 O O . ALA A 1 122 ? 15.961 16.835 -8.507 1.00 71.25 122 ALA A O 1
#